Protein AF-A0A3D1IJF7-F1 (afdb_monomer_lite)

Foldseek 3Di:
DDDDDPPDDDDQDDDDDDDDPPDDPCVQCDFPDDDLPTDRGPVCVVCPVCSVVDDDDPPPDLPLLDCPPVPWFNLLSCLQCPQFSFNWDQAQDLPTFGAAGPLLVQLVVRLPVDPGSDDDDDPDDQDQHGDDISRHTSLSNRHNHANGRRRRD

Secondary structure (DSSP, 8-state):
----PPPPPPPPP--------S---GGGTS-SS-SS-PPPPGGGGGGGGGGGG---------GGGS-TT--S-HHHHHHHHHTT-------SSS-------HHHHHHHHHGGGSS-S-----SS----SSEEETTEETHHHH-S-EEETTEE-

pLDDT: mean 91.25, std 7.6, range [53.22, 98.44]

Sequence (153 aa):
MTPAFAAAAAPITRVAFVYTANGVIMKDWTPTETGSGFVLPSTLTPIESFRDQTLVVSGLAHRNGEALGDGPGDHARAGASWLTGAHPKKTRGADIRNGWSIDQVLAETIGQTTPLPSLEIGLEDVRMVGGCDSGYSCAYSNTISWSSPTTPL

Structure (mmCIF, N/CA/C/O backbone):
data_AF-A0A3D1IJF7-F1
#
_entry.id   AF-A0A3D1IJF7-F1
#
loop_
_atom_site.group_PDB
_atom_site.id
_atom_site.type_symbol
_atom_site.label_atom_id
_atom_site.label_alt_id
_atom_site.label_comp_id
_atom_site.label_asym_id
_atom_site.label_entity_id
_atom_site.label_seq_id
_atom_site.pdbx_PDB_ins_code
_atom_site.Car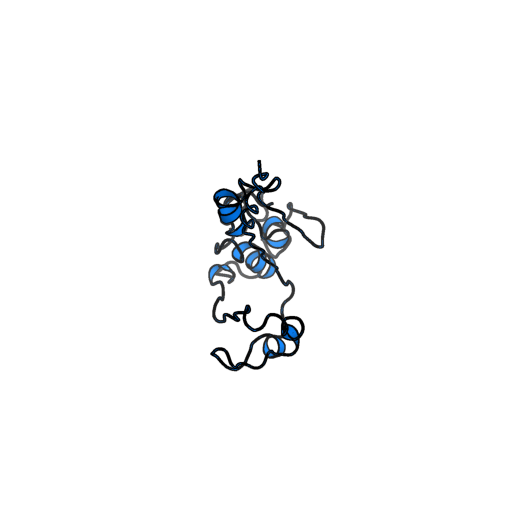tn_x
_atom_site.Cartn_y
_atom_site.Cartn_z
_atom_site.occupancy
_atom_site.B_iso_or_equiv
_atom_site.auth_seq_id
_atom_site.auth_comp_id
_atom_site.auth_asym_id
_atom_site.auth_atom_id
_atom_site.pdbx_PDB_model_num
ATOM 1 N N . MET A 1 1 ? -52.949 -2.255 18.096 1.00 61.09 1 MET A N 1
ATOM 2 C CA . MET A 1 1 ? -51.963 -2.531 17.031 1.00 61.09 1 MET A CA 1
ATOM 3 C C . MET A 1 1 ? -50.671 -1.845 17.422 1.00 61.09 1 MET A C 1
ATOM 5 O O . MET A 1 1 ? -50.653 -0.625 17.497 1.00 61.09 1 MET A O 1
ATOM 9 N N . THR A 1 2 ? -49.647 -2.613 17.774 1.00 53.22 2 THR A N 1
ATOM 10 C CA . THR A 1 2 ? -48.319 -2.091 18.121 1.00 53.22 2 THR A CA 1
ATOM 11 C C . THR A 1 2 ? -47.534 -1.931 16.818 1.00 53.22 2 THR A C 1
ATOM 13 O O . THR A 1 2 ? -47.520 -2.886 16.039 1.00 53.22 2 THR A O 1
ATOM 16 N N . PRO A 1 3 ? -46.935 -0.766 16.517 1.00 63.00 3 PRO A N 1
ATOM 17 C CA . PRO A 1 3 ? -46.163 -0.614 15.293 1.00 63.00 3 PRO A CA 1
ATOM 18 C C . PRO A 1 3 ? -44.916 -1.500 15.371 1.00 63.00 3 PRO A C 1
ATOM 20 O O . PRO A 1 3 ? -44.235 -1.545 16.396 1.00 63.00 3 PRO A O 1
ATOM 23 N N . ALA A 1 4 ? -44.629 -2.220 14.289 1.00 67.94 4 ALA A N 1
ATOM 24 C CA . ALA A 1 4 ? -43.361 -2.912 14.133 1.00 67.94 4 ALA A CA 1
ATOM 25 C C . ALA A 1 4 ? -42.272 -1.858 13.895 1.00 67.94 4 ALA A C 1
ATOM 27 O O . ALA A 1 4 ? -42.295 -1.156 12.883 1.00 67.94 4 ALA A O 1
ATOM 28 N N . PHE A 1 5 ? -41.335 -1.721 14.832 1.00 71.19 5 PHE A N 1
ATOM 29 C CA . PHE A 1 5 ? -40.118 -0.955 14.589 1.00 71.19 5 PHE A CA 1
ATOM 30 C C . PHE A 1 5 ? -39.285 -1.693 13.538 1.00 71.19 5 PHE A C 1
ATOM 32 O O . PHE A 1 5 ? -39.072 -2.901 13.651 1.00 71.19 5 PHE A O 1
ATOM 39 N N . ALA A 1 6 ? -38.848 -0.977 12.500 1.00 72.56 6 ALA A N 1
ATOM 40 C CA . ALA A 1 6 ? -37.932 -1.527 11.510 1.00 72.56 6 ALA A CA 1
ATOM 41 C C . ALA A 1 6 ? -36.659 -2.020 12.215 1.00 72.56 6 ALA A C 1
ATOM 43 O O . ALA A 1 6 ? -36.132 -1.337 13.096 1.00 72.56 6 ALA A O 1
ATOM 44 N N . ALA A 1 7 ? -36.184 -3.210 11.843 1.00 74.00 7 ALA A N 1
ATOM 45 C CA . ALA A 1 7 ? -34.923 -3.733 12.349 1.00 74.00 7 ALA A CA 1
ATOM 46 C C . ALA A 1 7 ? -33.793 -2.733 12.057 1.00 74.00 7 ALA A C 1
ATOM 48 O O . ALA A 1 7 ? -33.758 -2.130 10.981 1.00 74.00 7 ALA A O 1
ATOM 49 N N . ALA A 1 8 ? -32.880 -2.554 13.014 1.00 75.25 8 ALA A N 1
ATOM 50 C CA . ALA A 1 8 ? -31.698 -1.729 12.804 1.00 75.25 8 ALA A CA 1
ATOM 51 C C . ALA A 1 8 ? -30.929 -2.247 11.579 1.00 75.25 8 ALA A C 1
ATOM 53 O O . ALA A 1 8 ? -30.717 -3.454 11.442 1.00 75.25 8 ALA A O 1
ATOM 54 N N . ALA A 1 9 ? -30.546 -1.340 10.678 1.00 77.69 9 ALA A N 1
ATOM 55 C CA . ALA A 1 9 ? -29.768 -1.705 9.503 1.00 77.69 9 ALA A CA 1
ATOM 56 C C . ALA A 1 9 ? -28.455 -2.372 9.936 1.00 77.69 9 ALA A C 1
ATOM 58 O O . ALA A 1 9 ? -27.812 -1.931 10.893 1.00 77.69 9 ALA A O 1
ATOM 59 N N . ALA A 1 10 ? -28.062 -3.433 9.229 1.00 81.94 10 ALA A N 1
ATOM 60 C CA . ALA A 1 10 ? -26.770 -4.060 9.457 1.00 81.94 10 ALA A CA 1
ATOM 61 C C . ALA A 1 10 ? -25.651 -3.018 9.244 1.00 81.94 10 ALA A C 1
ATOM 63 O O . ALA A 1 10 ? -25.710 -2.265 8.265 1.00 81.94 10 ALA A O 1
ATOM 64 N N . PRO A 1 11 ? -24.643 -2.946 10.133 1.00 86.31 11 PRO A N 1
ATOM 65 C CA . PRO A 1 11 ? -23.510 -2.050 9.943 1.00 86.31 11 PRO A CA 1
ATOM 66 C C . PRO A 1 11 ? -22.796 -2.342 8.621 1.00 86.31 11 PRO A C 1
ATOM 68 O O . PRO A 1 11 ? -22.545 -3.498 8.287 1.00 86.31 11 PRO A O 1
ATOM 71 N N . ILE A 1 12 ? -22.439 -1.291 7.884 1.00 89.44 12 ILE A N 1
ATOM 72 C CA . ILE A 1 12 ? -21.659 -1.420 6.651 1.00 89.44 12 ILE A CA 1
ATOM 73 C C . ILE A 1 12 ? -20.199 -1.671 7.029 1.00 89.44 12 ILE A C 1
ATOM 75 O O . ILE A 1 12 ? -19.570 -0.834 7.680 1.00 89.44 12 ILE A O 1
ATOM 79 N N . THR A 1 13 ? -19.649 -2.802 6.597 1.00 90.75 13 THR A N 1
ATOM 80 C CA . THR A 1 13 ? -18.220 -3.094 6.736 1.00 90.75 13 THR A CA 1
ATOM 81 C C . THR A 1 13 ? -17.404 -2.158 5.848 1.00 90.75 13 THR A C 1
ATOM 83 O O . THR A 1 13 ? -17.702 -1.994 4.667 1.00 90.75 13 THR A O 1
ATOM 86 N N . ARG A 1 14 ? -16.358 -1.548 6.411 1.00 93.00 14 ARG A N 1
ATOM 87 C CA . ARG A 1 14 ? -15.422 -0.674 5.694 1.00 93.00 14 ARG A CA 1
ATOM 88 C C . ARG A 1 14 ? -13.994 -1.108 5.974 1.00 93.00 14 ARG A C 1
ATOM 90 O O . ARG A 1 14 ? -13.693 -1.554 7.078 1.00 93.00 14 ARG A O 1
ATOM 97 N N . VAL A 1 15 ? -13.129 -0.930 4.984 1.00 95.69 15 VAL A N 1
ATOM 98 C CA . VAL A 1 15 ? -11.684 -1.132 5.104 1.00 95.69 15 VAL A CA 1
ATOM 99 C C . VAL A 1 15 ? -11.006 0.178 4.728 1.00 95.69 15 VAL A C 1
ATOM 101 O O . VAL A 1 15 ? -11.437 0.843 3.789 1.00 95.69 15 VAL A O 1
ATOM 104 N N . ALA A 1 16 ? -9.979 0.560 5.481 1.00 95.94 16 ALA A N 1
ATOM 105 C CA . ALA A 1 16 ? -9.187 1.751 5.217 1.00 95.94 16 ALA A CA 1
ATOM 106 C C . ALA A 1 16 ? -7.706 1.376 5.166 1.00 95.94 16 ALA A C 1
ATOM 108 O O . ALA A 1 16 ? -7.215 0.641 6.023 1.00 95.94 16 ALA A O 1
ATOM 109 N N . PHE A 1 17 ? -7.008 1.922 4.176 1.00 96.56 17 PHE A N 1
ATOM 110 C CA . PHE A 1 17 ? -5.563 1.818 4.032 1.00 96.56 17 PHE A CA 1
ATOM 111 C C . PHE A 1 17 ? -4.982 3.220 4.176 1.00 96.56 17 PHE A C 1
ATOM 113 O O . PHE A 1 17 ? -5.389 4.137 3.468 1.00 96.56 17 PHE A O 1
ATOM 120 N N . VAL A 1 18 ? -4.052 3.398 5.114 1.00 94.31 18 VAL A N 1
ATOM 121 C CA . VAL A 1 18 ? -3.395 4.687 5.366 1.00 94.31 18 VAL A CA 1
ATOM 122 C C . VAL A 1 18 ? -1.902 4.528 5.121 1.00 94.31 18 VAL A C 1
ATOM 124 O O . VAL A 1 18 ? -1.248 3.723 5.780 1.00 94.31 18 VAL A O 1
ATOM 127 N N . TYR A 1 19 ? -1.377 5.281 4.156 1.00 91.19 19 TYR A N 1
ATOM 128 C CA . TYR A 1 19 ? 0.031 5.245 3.776 1.00 91.19 19 TYR A CA 1
ATOM 129 C C . TYR A 1 19 ? 0.805 6.393 4.424 1.00 91.19 19 TYR A C 1
ATOM 131 O O . TYR A 1 19 ? 0.403 7.552 4.333 1.00 91.19 19 TYR A O 1
ATOM 139 N N . THR A 1 20 ? 1.947 6.085 5.035 1.00 87.81 20 THR A N 1
ATOM 140 C CA . THR A 1 20 ? 2.882 7.082 5.572 1.00 87.81 20 THR A CA 1
ATOM 141 C C . THR A 1 20 ? 4.137 7.129 4.701 1.00 87.81 20 THR A C 1
ATOM 143 O O . THR A 1 20 ? 4.970 6.223 4.761 1.00 87.81 20 THR A O 1
ATOM 146 N N . ALA A 1 21 ? 4.267 8.176 3.884 1.00 78.56 21 ALA A N 1
ATOM 147 C CA . ALA A 1 21 ? 5.413 8.374 2.993 1.00 78.56 21 ALA A CA 1
ATOM 148 C C . ALA A 1 21 ? 6.673 8.868 3.739 1.00 78.56 21 ALA A C 1
ATOM 150 O O . ALA A 1 21 ? 6.611 9.244 4.907 1.00 78.56 21 ALA A O 1
ATOM 151 N N . ASN A 1 22 ? 7.817 8.911 3.042 1.00 76.75 22 ASN A N 1
ATOM 152 C CA . ASN A 1 22 ? 9.103 9.490 3.487 1.00 76.75 22 ASN A CA 1
ATOM 153 C C . ASN A 1 22 ? 9.812 8.804 4.673 1.00 76.75 22 ASN A C 1
ATOM 155 O O . ASN A 1 22 ? 10.900 9.226 5.063 1.00 76.75 22 ASN A O 1
ATOM 159 N N . GLY A 1 23 ? 9.254 7.706 5.183 1.00 84.19 23 GLY A N 1
ATOM 160 C CA . GLY A 1 23 ? 9.872 6.868 6.205 1.00 84.19 23 GLY A CA 1
ATOM 161 C C . GLY A 1 23 ? 9.433 7.205 7.627 1.00 84.19 23 GLY A C 1
ATOM 162 O O . GLY A 1 23 ? 8.795 8.217 7.902 1.00 84.19 23 GLY A O 1
ATOM 163 N N . VAL A 1 24 ? 9.773 6.305 8.547 1.00 90.69 24 VAL A N 1
ATOM 164 C CA . VAL A 1 24 ? 9.382 6.373 9.956 1.00 90.69 24 VAL A CA 1
ATOM 165 C C . VAL A 1 24 ? 10.609 6.115 10.826 1.00 90.69 24 VAL A C 1
ATOM 167 O O . VAL A 1 24 ? 11.467 5.297 10.487 1.00 90.69 24 VAL A O 1
ATOM 170 N N . ILE A 1 25 ? 10.698 6.787 11.975 1.00 94.62 25 ILE A N 1
ATOM 171 C CA . ILE A 1 25 ? 11.716 6.490 12.987 1.00 94.62 25 ILE A CA 1
ATOM 172 C C . ILE A 1 25 ? 11.363 5.143 13.634 1.00 94.62 25 ILE A C 1
ATOM 174 O O . ILE A 1 25 ? 10.623 5.081 14.612 1.00 94.62 25 ILE A O 1
ATOM 178 N N . MET A 1 26 ? 11.888 4.046 13.080 1.00 93.44 26 MET A N 1
ATOM 179 C CA . MET A 1 26 ? 11.444 2.687 13.427 1.00 93.44 26 MET A CA 1
ATOM 180 C C . MET A 1 26 ? 11.589 2.336 14.912 1.00 93.44 26 MET A C 1
ATOM 182 O O . MET A 1 26 ? 10.745 1.608 15.433 1.00 93.44 26 MET A O 1
ATOM 186 N N . LYS A 1 27 ? 12.593 2.895 15.608 1.00 94.75 27 LYS A N 1
ATOM 187 C CA . LYS A 1 27 ? 12.776 2.731 17.065 1.00 94.75 27 LYS A CA 1
ATOM 188 C C . LYS A 1 27 ? 11.626 3.313 17.900 1.00 94.75 27 LYS A C 1
ATOM 190 O O . LYS A 1 27 ? 11.400 2.856 19.010 1.00 94.75 27 LYS A O 1
ATOM 195 N N . ASP A 1 28 ? 10.916 4.303 17.359 1.00 95.75 28 ASP A N 1
ATOM 196 C CA . ASP A 1 28 ? 9.804 5.001 18.013 1.00 95.75 28 ASP A CA 1
ATOM 197 C C . ASP A 1 28 ? 8.440 4.549 17.453 1.00 95.75 28 ASP A C 1
ATOM 199 O O . ASP A 1 28 ? 7.404 5.053 17.886 1.00 95.75 28 ASP A O 1
ATOM 203 N N . TRP A 1 29 ? 8.436 3.612 16.496 1.00 93.94 29 TRP A N 1
ATOM 204 C CA . TRP A 1 29 ? 7.247 3.050 15.840 1.00 93.94 29 TRP A CA 1
ATOM 205 C C . TRP A 1 29 ? 7.029 1.572 16.154 1.00 93.94 29 TRP A C 1
ATOM 207 O O . TRP A 1 29 ? 5.893 1.134 16.306 1.00 93.94 29 TRP A O 1
ATOM 217 N N . THR A 1 30 ? 8.106 0.790 16.250 1.00 94.69 30 THR A N 1
ATOM 218 C CA . THR A 1 30 ? 8.026 -0.667 16.395 1.00 94.69 30 THR A CA 1
ATOM 219 C C . THR A 1 30 ? 8.143 -1.046 17.867 1.00 94.69 30 THR A C 1
ATOM 221 O O . THR A 1 30 ? 9.173 -0.748 18.475 1.00 94.69 30 THR A O 1
AT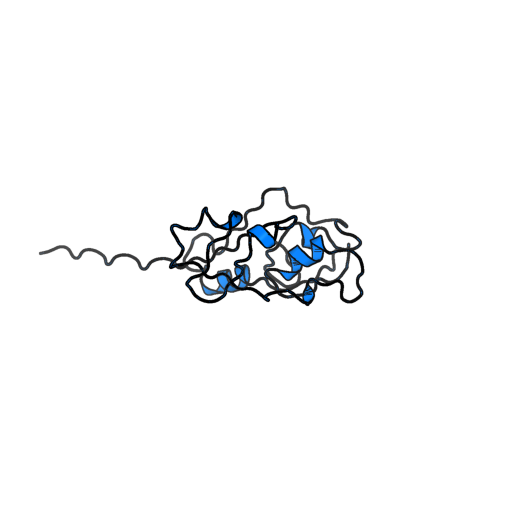OM 224 N N . PRO A 1 31 ? 7.139 -1.716 18.457 1.00 94.94 31 PRO A N 1
ATOM 225 C CA . PRO A 1 31 ? 7.283 -2.313 19.776 1.00 94.94 31 PRO A CA 1
ATOM 226 C C . PRO A 1 31 ? 8.473 -3.279 19.822 1.00 94.94 31 PRO A C 1
ATOM 228 O O . PRO A 1 31 ? 8.715 -4.030 18.877 1.00 94.94 31 PRO A O 1
ATOM 231 N N . THR A 1 32 ? 9.218 -3.274 20.926 1.00 92.94 32 THR A N 1
ATOM 232 C CA . THR A 1 32 ? 10.388 -4.152 21.117 1.00 92.94 32 THR A CA 1
ATOM 233 C C . THR A 1 32 ? 10.013 -5.563 21.563 1.00 92.94 32 THR A C 1
ATOM 235 O O . THR A 1 32 ? 10.822 -6.481 21.456 1.00 92.94 32 THR A O 1
ATOM 238 N N . GLU A 1 33 ? 8.798 -5.733 22.078 1.00 93.31 33 GLU A N 1
ATOM 239 C CA . GLU A 1 33 ? 8.273 -6.987 22.610 1.00 93.31 33 GLU A CA 1
ATOM 240 C C . GLU A 1 33 ? 7.143 -7.523 21.725 1.00 93.31 33 GLU A C 1
ATOM 242 O O . GLU A 1 33 ? 6.494 -6.779 20.990 1.00 93.31 33 GLU A O 1
ATOM 247 N N . THR A 1 34 ? 6.902 -8.832 21.811 1.00 92.44 34 THR A N 1
ATOM 248 C CA . THR A 1 34 ? 5.797 -9.511 21.117 1.00 92.44 34 THR A CA 1
ATOM 249 C C . THR A 1 34 ? 4.693 -9.896 22.104 1.00 92.44 34 THR A C 1
ATOM 251 O O . THR A 1 34 ? 4.893 -9.867 23.317 1.00 92.44 34 THR A O 1
ATOM 254 N N . GLY A 1 35 ? 3.525 -10.284 21.590 1.00 91.69 35 GLY A N 1
ATOM 255 C CA . GLY A 1 35 ? 2.345 -10.591 22.404 1.00 91.69 35 GLY A CA 1
ATOM 256 C C . GLY A 1 35 ? 1.436 -9.374 22.571 1.00 91.69 35 GLY A C 1
ATOM 257 O O . GLY A 1 35 ? 1.583 -8.395 21.854 1.00 91.69 35 GLY A O 1
ATOM 258 N N . SER A 1 36 ? 0.469 -9.438 23.485 1.00 90.69 36 SER A N 1
ATOM 259 C CA . SER A 1 36 ? -0.506 -8.357 23.714 1.00 90.69 36 SER A CA 1
ATOM 260 C C . SER A 1 36 ? -0.049 -7.307 24.736 1.00 90.69 36 SER A C 1
ATOM 262 O O . SER A 1 36 ? -0.620 -6.223 24.797 1.00 90.69 36 SER A O 1
ATOM 264 N N . GLY A 1 37 ? 0.974 -7.616 25.539 1.00 89.88 37 GLY A N 1
ATOM 265 C CA . GLY A 1 37 ? 1.441 -6.779 26.651 1.00 89.88 37 GLY A CA 1
ATOM 266 C C . GLY A 1 37 ? 2.498 -5.733 26.291 1.00 89.88 37 GLY A C 1
ATOM 267 O O . GLY A 1 37 ? 3.076 -5.142 27.197 1.00 89.88 37 GLY A O 1
ATOM 268 N N . PHE A 1 38 ? 2.782 -5.516 25.004 1.00 92.44 38 PHE A N 1
ATOM 269 C CA . PHE A 1 38 ? 3.832 -4.589 24.587 1.00 92.44 38 PHE A CA 1
ATOM 270 C C . PHE A 1 38 ? 3.504 -3.139 24.968 1.00 92.44 38 PHE A C 1
ATOM 272 O O . PHE A 1 38 ? 2.359 -2.678 24.887 1.00 92.44 38 PHE A O 1
ATOM 279 N N . VAL A 1 39 ? 4.539 -2.379 25.315 1.00 92.50 39 VAL A N 1
ATOM 280 C CA . VAL A 1 39 ? 4.422 -0.932 25.513 1.00 92.50 39 VAL A CA 1
ATOM 281 C C . VAL A 1 39 ? 4.277 -0.254 24.151 1.00 92.50 39 VAL A C 1
ATOM 283 O O . VAL A 1 39 ? 5.063 -0.519 23.238 1.00 92.50 39 VAL A O 1
ATOM 286 N N . LEU A 1 40 ? 3.273 0.620 24.004 1.00 94.19 40 LEU A N 1
ATOM 287 C CA . LEU A 1 40 ? 3.122 1.396 22.771 1.00 94.19 40 LEU A CA 1
ATOM 288 C C . LEU A 1 40 ? 4.275 2.412 22.695 1.00 94.19 40 LEU A C 1
ATOM 290 O O . LEU A 1 40 ? 4.459 3.187 23.637 1.00 94.19 40 LEU A O 1
ATOM 294 N N . PRO A 1 41 ? 5.073 2.415 21.614 1.00 95.38 41 PRO A N 1
ATOM 295 C CA . PRO A 1 41 ? 6.151 3.378 21.461 1.00 95.38 41 PRO A CA 1
ATOM 296 C C . PRO A 1 41 ? 5.576 4.773 21.186 1.00 95.38 41 PRO A C 1
ATOM 298 O O . PRO A 1 41 ? 4.406 4.920 20.827 1.00 95.38 41 PRO A O 1
ATOM 301 N N . SER A 1 42 ? 6.395 5.814 21.357 1.00 96.38 42 SER A N 1
ATOM 302 C CA . SER A 1 42 ? 5.937 7.212 21.374 1.00 96.38 42 SER A CA 1
ATOM 303 C C . SER A 1 42 ? 5.100 7.605 20.151 1.00 96.38 42 SER A C 1
ATOM 305 O O . SER A 1 42 ? 4.092 8.296 20.309 1.00 96.38 42 SER A O 1
ATOM 307 N N . THR A 1 43 ? 5.447 7.111 18.957 1.00 95.62 43 THR A N 1
ATOM 308 C CA . THR A 1 43 ? 4.716 7.427 17.717 1.00 95.62 43 THR A CA 1
ATOM 309 C C . THR A 1 43 ? 3.314 6.814 17.685 1.00 95.62 43 THR A C 1
ATOM 311 O O . THR A 1 43 ? 2.419 7.376 17.061 1.00 95.62 43 THR A O 1
ATOM 314 N N . LEU A 1 44 ? 3.089 5.698 18.386 1.00 94.62 44 LEU A N 1
ATOM 315 C CA . LEU A 1 44 ? 1.795 5.011 18.444 1.00 94.62 44 LEU A CA 1
ATOM 316 C C . LEU A 1 44 ? 0.963 5.389 19.683 1.00 94.62 44 LEU A C 1
ATOM 318 O O . LEU A 1 44 ? -0.139 4.880 19.863 1.00 94.62 44 LEU A O 1
ATOM 322 N N . THR A 1 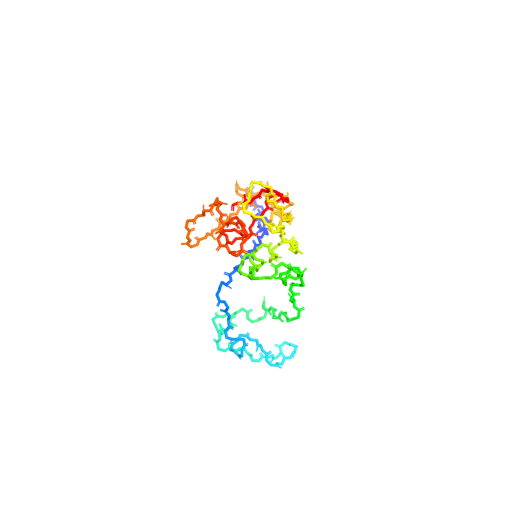45 ? 1.431 6.306 20.533 1.00 95.56 45 THR A N 1
ATOM 323 C CA . THR A 1 45 ? 0.646 6.778 21.691 1.00 95.56 45 THR A CA 1
ATOM 324 C C . THR A 1 45 ? -0.745 7.336 21.345 1.00 95.56 45 THR A C 1
ATOM 326 O O . THR A 1 45 ? -1.659 7.114 22.142 1.00 95.56 45 THR A O 1
ATOM 329 N N . PRO A 1 46 ? -0.996 7.975 20.177 1.00 95.81 46 PRO A N 1
ATOM 330 C CA . PRO A 1 46 ? -2.332 8.483 19.854 1.00 95.81 46 PRO A CA 1
ATOM 331 C C . PRO A 1 46 ? -3.413 7.403 19.699 1.00 95.81 46 PRO A C 1
ATOM 333 O O . PRO A 1 46 ? -4.595 7.729 19.773 1.00 95.81 46 PRO A O 1
ATOM 336 N N . ILE A 1 47 ? -3.036 6.135 19.488 1.00 94.69 47 ILE A N 1
ATOM 337 C CA . ILE A 1 47 ? -3.984 5.018 19.324 1.00 94.69 47 ILE A CA 1
ATOM 338 C C . ILE A 1 47 ? -4.182 4.192 20.603 1.00 94.69 47 ILE A C 1
ATOM 340 O O . ILE A 1 47 ? -4.856 3.167 20.564 1.00 94.69 47 ILE A O 1
ATOM 344 N N . GLU A 1 48 ? -3.647 4.632 21.747 1.00 94.94 48 GLU A N 1
ATOM 345 C CA . GLU A 1 48 ? -3.746 3.920 23.034 1.00 94.94 48 GLU A CA 1
ATOM 346 C C . GLU A 1 48 ? -5.200 3.596 23.424 1.00 94.94 48 GLU A C 1
ATOM 348 O O . GLU A 1 48 ? -5.482 2.494 23.890 1.00 94.94 48 GLU A O 1
ATOM 353 N N . SER A 1 49 ? -6.155 4.494 23.148 1.00 97.19 49 SER A N 1
ATOM 354 C CA . SER A 1 49 ? -7.587 4.252 23.404 1.00 97.19 49 SER A CA 1
ATOM 355 C C . SER A 1 49 ? -8.182 3.089 22.599 1.00 97.19 49 SER A C 1
ATOM 357 O O . SER A 1 49 ? -9.298 2.657 22.880 1.00 97.19 49 SER A O 1
ATOM 359 N N . PHE A 1 50 ? -7.457 2.587 21.599 1.00 95.31 50 PHE A N 1
ATOM 360 C CA . PHE A 1 50 ? -7.832 1.470 20.734 1.00 95.31 50 PHE A CA 1
ATOM 361 C C . PHE A 1 50 ? -6.880 0.276 20.882 1.00 95.31 50 PHE A C 1
ATOM 363 O O . PHE A 1 50 ? -6.842 -0.581 19.998 1.00 95.31 50 PHE A O 1
ATOM 370 N N . ARG A 1 51 ? -6.109 0.189 21.976 1.00 92.69 51 ARG A N 1
ATOM 371 C CA . ARG A 1 51 ? -5.132 -0.888 22.218 1.00 92.69 51 ARG A CA 1
ATOM 372 C C . ARG A 1 51 ? -5.715 -2.284 22.000 1.00 92.69 51 ARG A C 1
ATOM 374 O O . ARG A 1 51 ? -5.139 -3.065 21.252 1.00 92.69 51 ARG A O 1
ATOM 381 N N . ASP A 1 52 ? -6.883 -2.563 22.575 1.00 94.44 52 ASP A N 1
ATOM 382 C CA . ASP A 1 52 ? -7.541 -3.878 22.474 1.00 94.44 52 ASP A CA 1
ATOM 383 C C . ASP A 1 52 ? -8.084 -4.190 21.065 1.00 94.44 52 ASP A C 1
ATOM 385 O O . ASP A 1 52 ? -8.538 -5.298 20.793 1.00 94.44 52 ASP A O 1
ATOM 389 N N . GLN A 1 53 ? -8.035 -3.211 20.158 1.00 94.88 53 GLN A N 1
ATOM 390 C CA . GLN A 1 53 ? -8.432 -3.311 18.751 1.00 94.88 53 GLN A CA 1
ATOM 391 C C . GLN A 1 53 ? -7.234 -3.131 17.802 1.00 94.88 53 GLN A C 1
ATOM 393 O O . GLN A 1 53 ? -7.416 -3.03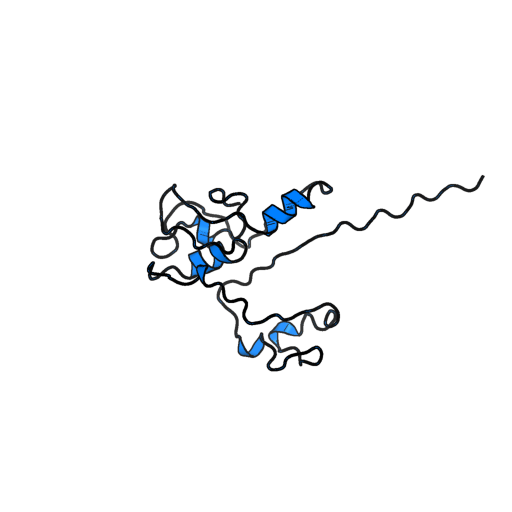5 16.590 1.00 94.88 53 GLN A O 1
ATOM 398 N N . THR A 1 54 ? -6.009 -3.070 18.334 1.00 93.38 54 THR A N 1
ATOM 399 C CA . THR A 1 54 ? -4.795 -2.791 17.565 1.00 93.38 54 THR A CA 1
ATOM 400 C C . THR A 1 54 ? -3.904 -4.022 17.497 1.00 93.38 54 THR A C 1
ATOM 402 O O . THR A 1 54 ? -3.556 -4.621 18.511 1.00 93.38 54 THR A O 1
ATOM 405 N N . LEU A 1 55 ? -3.462 -4.352 16.285 1.00 94.38 55 LEU A N 1
ATOM 406 C CA . LEU A 1 55 ? -2.403 -5.325 16.043 1.00 94.38 55 LEU A CA 1
ATOM 407 C C . LEU A 1 55 ? -1.214 -4.616 15.402 1.00 94.38 55 LEU A C 1
ATOM 409 O O . LEU A 1 55 ? -1.377 -3.889 14.424 1.00 94.38 55 LEU A O 1
ATOM 413 N N . VAL A 1 56 ? -0.015 -4.870 15.923 1.00 93.56 56 VAL A N 1
ATOM 414 C CA . VAL A 1 56 ? 1.234 -4.454 15.282 1.00 93.56 56 VAL A CA 1
ATOM 415 C C . VAL A 1 56 ? 1.896 -5.691 14.694 1.00 93.56 56 VAL A C 1
ATOM 417 O O . VAL A 1 56 ? 2.263 -6.613 15.421 1.00 93.56 56 VAL A O 1
ATOM 420 N N . VAL A 1 57 ? 2.019 -5.724 13.368 1.00 93.94 57 VAL A N 1
ATOM 421 C CA . VAL A 1 57 ? 2.572 -6.866 12.634 1.00 93.94 57 VAL A CA 1
ATOM 422 C C . VAL A 1 57 ? 3.882 -6.453 11.974 1.00 93.94 57 VAL A C 1
ATOM 424 O O . VAL A 1 57 ? 3.916 -5.541 11.150 1.00 93.94 57 VAL A O 1
ATOM 427 N N . SER A 1 58 ? 4.958 -7.147 12.335 1.00 92.06 58 SER A N 1
ATOM 428 C CA . SER A 1 58 ? 6.301 -6.949 11.782 1.00 92.06 58 SER A CA 1
ATOM 429 C C . SER A 1 58 ? 6.646 -8.039 10.764 1.00 92.06 58 SER A C 1
ATOM 431 O O . SER A 1 58 ? 5.994 -9.079 10.702 1.00 92.06 58 SER A O 1
ATOM 433 N N . GLY A 1 59 ? 7.700 -7.822 9.971 1.00 90.31 59 GLY A N 1
ATOM 434 C CA . GLY A 1 59 ? 8.175 -8.814 8.995 1.00 90.31 59 GLY A CA 1
ATOM 435 C C . GLY A 1 59 ? 7.408 -8.828 7.667 1.00 90.31 59 GLY A C 1
ATOM 436 O O . GLY A 1 59 ? 7.562 -9.763 6.890 1.00 90.31 59 GLY A O 1
ATOM 437 N N . LEU A 1 60 ? 6.623 -7.786 7.382 1.00 90.75 60 LEU A N 1
ATOM 438 C CA . LEU A 1 60 ? 5.855 -7.621 6.140 1.00 90.75 60 LEU A CA 1
ATOM 439 C C . LEU A 1 60 ? 6.636 -6.865 5.047 1.00 90.75 60 LEU A C 1
ATOM 441 O O . LEU A 1 60 ? 6.061 -6.110 4.268 1.00 90.75 60 LEU A O 1
ATOM 445 N N . ALA A 1 61 ? 7.961 -7.022 5.000 1.00 90.62 61 ALA A N 1
ATOM 446 C CA . ALA A 1 61 ? 8.777 -6.368 3.980 1.00 90.62 61 ALA A CA 1
ATOM 447 C C . ALA A 1 61 ? 8.416 -6.900 2.581 1.00 90.62 61 ALA A C 1
ATOM 449 O O . ALA A 1 61 ? 8.477 -8.105 2.319 1.00 90.62 61 ALA A O 1
ATOM 450 N N . HIS A 1 62 ? 8.060 -6.000 1.664 1.00 91.69 62 HIS A N 1
ATOM 451 C CA . HIS A 1 62 ? 7.727 -6.366 0.293 1.00 91.69 62 HIS A CA 1
ATOM 452 C C . HIS A 1 62 ? 8.996 -6.593 -0.524 1.00 91.69 62 HIS A C 1
ATOM 454 O O . HIS A 1 62 ? 9.596 -5.651 -1.029 1.00 91.69 62 HIS A O 1
ATOM 460 N N . ARG A 1 63 ? 9.351 -7.862 -0.759 1.00 95.19 63 ARG A N 1
ATOM 461 C CA . ARG A 1 63 ? 10.459 -8.229 -1.662 1.00 95.19 63 ARG A CA 1
ATOM 462 C C . ARG A 1 63 ? 10.320 -7.608 -3.057 1.00 95.19 63 ARG A C 1
ATOM 464 O O . ARG A 1 63 ? 11.316 -7.300 -3.694 1.00 95.19 63 ARG A O 1
ATOM 471 N N . ASN A 1 64 ? 9.090 -7.420 -3.526 1.00 96.25 64 ASN A N 1
ATOM 472 C CA . ASN A 1 64 ? 8.807 -6.801 -4.818 1.00 96.25 64 ASN A CA 1
ATOM 473 C C . ASN A 1 64 ? 8.959 -5.266 -4.816 1.00 96.25 64 ASN A C 1
ATOM 475 O O . ASN A 1 64 ? 8.977 -4.667 -5.887 1.00 96.25 64 ASN A O 1
ATOM 479 N N . GLY A 1 65 ? 9.115 -4.635 -3.649 1.00 95.19 65 GLY A N 1
ATOM 480 C CA . GLY A 1 65 ? 9.512 -3.230 -3.522 1.00 95.19 65 GLY A CA 1
ATOM 481 C C . GLY A 1 65 ? 11.029 -3.008 -3.638 1.00 95.19 65 GLY A C 1
ATOM 482 O O . GLY A 1 65 ? 11.475 -1.882 -3.854 1.00 95.19 65 GLY A O 1
ATOM 483 N N . GLU A 1 66 ? 11.828 -4.073 -3.537 1.00 96.19 66 GLU A N 1
ATOM 484 C CA . GLU A 1 66 ? 13.284 -4.019 -3.687 1.00 96.19 66 GLU A CA 1
ATOM 485 C C . GLU A 1 66 ? 13.696 -3.746 -5.138 1.00 96.19 66 GLU A C 1
ATOM 487 O O . GLU A 1 66 ? 12.924 -3.941 -6.078 1.00 96.19 66 GLU A O 1
ATOM 492 N N . ALA A 1 67 ? 14.953 -3.348 -5.344 1.00 96.50 67 ALA A N 1
ATOM 493 C CA . ALA A 1 67 ? 15.454 -3.015 -6.676 1.00 96.50 67 ALA A CA 1
ATOM 494 C C . ALA A 1 67 ? 15.376 -4.176 -7.677 1.00 96.50 67 ALA A C 1
ATOM 496 O O . ALA A 1 67 ? 15.136 -3.933 -8.848 1.00 96.50 67 ALA A O 1
ATOM 497 N N . LEU A 1 68 ? 15.624 -5.422 -7.256 1.00 96.25 68 LEU A N 1
ATOM 498 C CA . LEU A 1 68 ? 15.586 -6.618 -8.121 1.00 96.25 68 LEU A CA 1
ATOM 499 C C . LEU A 1 68 ? 16.346 -6.490 -9.467 1.00 96.25 68 LEU A C 1
ATOM 501 O O . LEU A 1 68 ? 16.028 -7.178 -10.432 1.00 96.25 68 LEU A O 1
ATOM 505 N N . GLY A 1 69 ? 17.385 -5.648 -9.519 1.00 95.00 69 GLY A N 1
ATOM 506 C CA . GLY A 1 69 ? 18.179 -5.378 -10.726 1.00 95.00 69 GLY A CA 1
ATOM 507 C C . GLY A 1 69 ? 17.872 -4.046 -11.420 1.00 95.00 69 GLY A C 1
ATOM 508 O O . GLY A 1 69 ? 18.666 -3.602 -12.244 1.00 95.00 69 GLY A O 1
ATOM 509 N N . ASP A 1 70 ? 16.800 -3.354 -11.030 1.00 94.56 70 ASP A N 1
ATOM 510 C CA . ASP A 1 70 ? 16.388 -2.077 -11.620 1.00 94.56 70 ASP A CA 1
ATOM 511 C C . ASP A 1 70 ? 17.250 -0.884 -11.175 1.00 94.56 70 ASP A C 1
ATOM 513 O O . ASP A 1 70 ? 17.199 0.183 -11.788 1.00 94.56 70 ASP A O 1
ATOM 517 N N . GLY A 1 71 ? 18.060 -1.028 -10.126 1.00 94.38 71 GLY A N 1
ATOM 518 C CA . GLY A 1 71 ? 18.817 0.080 -9.541 1.00 94.38 71 GLY A CA 1
ATOM 519 C C . GLY A 1 71 ? 17.905 1.090 -8.817 1.00 94.38 71 GLY A C 1
ATOM 520 O O . GLY A 1 71 ? 16.889 0.684 -8.242 1.00 94.38 71 GLY A O 1
ATOM 521 N N . PRO A 1 72 ? 18.236 2.395 -8.808 1.00 94.31 72 PRO A N 1
ATOM 522 C CA . PRO A 1 72 ? 17.467 3.390 -8.060 1.00 94.31 72 PRO A CA 1
ATOM 523 C C . PRO A 1 72 ? 16.018 3.486 -8.560 1.00 94.31 72 PRO A C 1
ATOM 525 O O . PRO A 1 72 ? 15.736 3.225 -9.738 1.00 94.31 72 PRO A O 1
ATOM 528 N N . GLY A 1 73 ? 15.110 3.829 -7.648 1.00 93.62 73 GLY A N 1
ATOM 529 C CA . GLY A 1 73 ? 13.667 3.873 -7.908 1.00 93.62 73 GLY A CA 1
ATOM 530 C C . GLY A 1 73 ? 12.795 3.507 -6.707 1.00 93.62 73 GLY A C 1
ATOM 531 O O . GLY A 1 73 ? 11.713 2.944 -6.872 1.00 93.62 73 GLY A O 1
ATOM 532 N N . ASP A 1 74 ? 13.321 3.694 -5.499 1.00 93.19 74 ASP A N 1
ATOM 533 C CA . ASP A 1 74 ? 12.770 3.125 -4.272 1.00 93.19 74 ASP A CA 1
ATOM 534 C C . ASP A 1 74 ? 11.426 3.747 -3.898 1.00 93.19 74 ASP A C 1
ATOM 536 O O . ASP A 1 74 ? 10.569 3.058 -3.354 1.00 93.19 74 ASP A O 1
ATOM 540 N N . HIS A 1 75 ? 11.193 5.015 -4.247 1.00 92.19 75 HIS A N 1
ATOM 541 C CA . HIS A 1 75 ? 9.937 5.694 -3.935 1.00 92.19 75 HIS A CA 1
ATOM 542 C C . HIS A 1 75 ? 8.813 5.181 -4.839 1.00 92.19 75 HIS A C 1
ATOM 544 O O . HIS A 1 75 ? 7.728 4.853 -4.358 1.00 92.19 75 HIS A O 1
ATOM 550 N N . ALA A 1 76 ? 9.083 5.051 -6.142 1.00 94.25 76 ALA A N 1
ATOM 551 C CA . ALA A 1 76 ? 8.145 4.455 -7.090 1.00 94.25 76 ALA A CA 1
ATOM 552 C C . ALA A 1 76 ? 7.818 3.002 -6.734 1.00 94.25 76 ALA A C 1
ATOM 554 O O . ALA A 1 76 ? 6.656 2.602 -6.768 1.00 94.25 76 ALA A O 1
ATOM 555 N N . ARG A 1 77 ? 8.820 2.200 -6.359 1.00 95.31 77 ARG A N 1
ATOM 556 C CA . ARG A 1 77 ? 8.578 0.810 -5.954 1.00 95.31 77 ARG A CA 1
ATOM 557 C C . ARG A 1 77 ? 7.839 0.702 -4.624 1.00 95.31 77 ARG A C 1
ATOM 559 O O . ARG A 1 77 ? 6.968 -0.160 -4.505 1.00 95.31 77 ARG A O 1
ATOM 566 N N . ALA A 1 78 ? 8.141 1.558 -3.648 1.00 93.62 78 ALA A N 1
ATOM 567 C CA . ALA A 1 78 ? 7.452 1.564 -2.360 1.00 93.62 78 ALA A CA 1
ATOM 568 C C . ALA A 1 78 ? 5.950 1.836 -2.526 1.00 93.62 78 ALA A C 1
ATOM 570 O O . ALA A 1 78 ? 5.143 1.076 -1.997 1.00 93.62 78 ALA A O 1
ATOM 571 N N . GLY A 1 79 ? 5.576 2.861 -3.302 1.00 93.19 79 GLY A N 1
ATOM 572 C CA . GLY A 1 79 ? 4.171 3.165 -3.590 1.00 93.19 79 GLY A CA 1
ATOM 573 C C . GLY A 1 79 ? 3.492 2.058 -4.396 1.00 93.19 79 GLY A C 1
ATOM 574 O O . GLY A 1 79 ? 2.476 1.502 -3.977 1.00 93.19 79 GLY A O 1
ATOM 575 N N . ALA A 1 80 ? 4.096 1.664 -5.518 1.00 95.50 80 ALA A N 1
ATOM 576 C CA . ALA A 1 80 ? 3.500 0.689 -6.424 1.00 95.50 80 ALA A CA 1
ATOM 577 C C . ALA A 1 80 ? 3.294 -0.698 -5.797 1.00 95.50 80 ALA A C 1
ATOM 579 O O . ALA A 1 80 ? 2.293 -1.350 -6.097 1.00 95.50 80 ALA A O 1
ATOM 580 N N . SER A 1 81 ? 4.213 -1.163 -4.947 1.00 96.12 81 SER A N 1
ATOM 581 C CA . SER A 1 81 ? 4.162 -2.523 -4.397 1.00 96.12 81 SER A CA 1
ATOM 582 C C . SER A 1 81 ? 3.292 -2.664 -3.145 1.00 96.12 81 SER A C 1
ATOM 584 O O . SER A 1 81 ? 2.883 -3.784 -2.844 1.00 96.12 81 SER A O 1
ATOM 586 N N . TRP A 1 82 ? 2.969 -1.571 -2.440 1.00 95.56 82 TRP A N 1
ATOM 587 C CA . TRP A 1 82 ? 2.348 -1.635 -1.111 1.00 95.56 82 TRP A CA 1
ATOM 588 C C . TRP A 1 82 ? 0.990 -2.349 -1.099 1.00 95.56 82 TRP A C 1
ATOM 590 O O . TRP A 1 82 ? 0.824 -3.337 -0.388 1.00 95.56 82 TRP A O 1
ATOM 600 N N . LEU A 1 83 ? 0.030 -1.900 -1.917 1.00 97.25 83 LEU A N 1
ATOM 601 C CA . LEU A 1 83 ? -1.303 -2.521 -1.980 1.00 97.25 83 LEU A CA 1
ATOM 602 C C . LEU A 1 83 ? -1.440 -3.577 -3.079 1.00 97.25 83 LEU A C 1
ATOM 604 O O . LEU A 1 83 ? -2.422 -4.315 -3.091 1.00 97.25 83 LEU A O 1
ATOM 608 N N . THR A 1 84 ? -0.485 -3.670 -4.003 1.00 97.69 84 THR A N 1
ATOM 609 C CA . THR A 1 84 ? -0.551 -4.625 -5.125 1.00 97.69 84 THR A CA 1
ATOM 610 C C . THR A 1 84 ? 0.268 -5.888 -4.886 1.00 97.69 84 THR A C 1
ATOM 612 O O . THR A 1 84 ? 0.043 -6.908 -5.535 1.00 97.69 84 THR A O 1
ATOM 615 N N . GLY A 1 85 ? 1.281 -5.816 -4.017 1.00 96.56 85 GLY A N 1
ATOM 616 C CA . GLY A 1 85 ? 2.301 -6.847 -3.873 1.00 96.56 85 GLY A CA 1
ATOM 617 C C . GLY A 1 85 ? 3.149 -7.082 -5.129 1.00 96.56 85 GLY A C 1
ATOM 618 O O . GLY A 1 85 ? 3.967 -7.999 -5.118 1.00 96.56 85 GLY A O 1
ATOM 619 N N . ALA A 1 86 ? 2.986 -6.305 -6.203 1.00 97.25 86 ALA A N 1
ATOM 620 C CA . ALA A 1 86 ? 3.665 -6.500 -7.480 1.00 97.25 86 ALA A CA 1
ATOM 621 C C . ALA A 1 86 ? 4.984 -5.719 -7.554 1.00 97.25 86 ALA A C 1
ATOM 623 O O . ALA A 1 86 ? 5.164 -4.701 -6.890 1.00 97.25 86 ALA A O 1
ATOM 624 N N . HIS A 1 87 ? 5.919 -6.207 -8.373 1.00 97.69 87 HIS A N 1
ATOM 625 C CA . HIS A 1 87 ? 7.098 -5.431 -8.752 1.00 97.69 87 HIS A CA 1
ATOM 626 C C . HIS A 1 87 ? 6.728 -4.606 -9.992 1.00 97.69 87 HIS A C 1
ATOM 628 O O . HIS A 1 87 ? 6.401 -5.209 -11.023 1.00 97.69 87 HIS A O 1
ATOM 634 N N . PRO A 1 88 ? 6.712 -3.262 -9.918 1.00 97.19 88 PRO A N 1
ATOM 635 C CA . PRO A 1 88 ? 6.295 -2.442 -11.045 1.00 97.19 88 PRO A CA 1
ATOM 636 C C . PRO A 1 88 ? 7.296 -2.566 -12.188 1.00 97.19 88 PRO A C 1
ATOM 638 O O . PRO A 1 88 ? 8.509 -2.562 -11.987 1.00 97.19 88 PRO A O 1
ATOM 641 N N . LYS A 1 89 ? 6.800 -2.606 -13.423 1.00 97.00 89 LYS A N 1
ATOM 642 C CA . LYS A 1 89 ? 7.667 -2.565 -14.599 1.00 97.00 89 LYS A CA 1
ATOM 643 C C . LYS A 1 89 ? 8.386 -1.218 -14.661 1.00 97.00 89 LYS A C 1
ATOM 645 O O . LYS A 1 89 ? 7.732 -0.179 -14.800 1.00 97.00 89 LYS A O 1
ATOM 650 N N . LYS A 1 90 ? 9.720 -1.229 -14.665 1.00 96.00 90 LYS A N 1
ATOM 651 C CA . LYS A 1 90 ? 10.515 -0.022 -14.895 1.00 96.00 90 LYS A CA 1
ATOM 652 C C . LYS A 1 90 ? 10.308 0.520 -16.307 1.00 96.00 90 LYS A C 1
ATOM 654 O O . LYS A 1 90 ? 10.780 -0.039 -17.293 1.00 96.00 90 LYS A O 1
ATOM 659 N N . THR A 1 91 ? 9.581 1.625 -16.396 1.00 94.56 91 THR A N 1
ATOM 660 C CA . THR A 1 91 ? 9.339 2.369 -17.632 1.00 94.56 91 THR A CA 1
ATOM 661 C C . THR A 1 91 ? 8.956 3.806 -17.305 1.00 94.56 91 THR A C 1
ATOM 663 O O . THR A 1 91 ? 8.368 4.059 -16.256 1.00 94.56 91 THR A O 1
ATOM 666 N N . ARG A 1 92 ? 9.238 4.732 -18.227 1.00 90.19 92 ARG A N 1
ATOM 667 C CA . ARG A 1 92 ? 8.734 6.120 -18.224 1.00 90.19 92 ARG A CA 1
ATOM 668 C C . ARG A 1 92 ? 7.576 6.328 -19.212 1.00 90.19 92 ARG A C 1
ATOM 670 O O . ARG A 1 92 ? 7.075 7.442 -19.332 1.00 90.19 92 ARG A O 1
ATOM 677 N N . GLY A 1 93 ? 7.248 5.297 -19.991 1.00 84.88 93 GLY A N 1
ATOM 678 C CA . GLY A 1 93 ? 6.297 5.350 -21.098 1.00 84.88 93 GLY A CA 1
ATOM 679 C C . GLY A 1 93 ? 4.866 5.010 -20.689 1.00 84.88 93 GLY A C 1
ATOM 680 O O . GLY A 1 93 ? 4.558 4.809 -19.518 1.00 84.88 93 GLY A O 1
ATOM 681 N N . ALA A 1 94 ? 3.989 4.921 -21.689 1.00 87.25 94 ALA A N 1
ATOM 682 C CA . ALA A 1 94 ? 2.585 4.539 -21.514 1.00 87.25 94 ALA A CA 1
ATOM 683 C C . ALA A 1 94 ? 2.386 3.037 -21.221 1.00 87.25 94 ALA A C 1
ATOM 685 O O . ALA A 1 94 ? 1.283 2.600 -20.916 1.00 87.25 94 ALA A O 1
ATOM 686 N N . ASP A 1 95 ? 3.446 2.237 -21.311 1.00 94.12 95 ASP A N 1
ATOM 687 C CA . ASP A 1 95 ? 3.451 0.786 -21.137 1.00 94.12 95 ASP A CA 1
ATOM 688 C C . ASP A 1 95 ? 3.647 0.361 -19.671 1.00 94.12 95 ASP A C 1
ATOM 690 O O . ASP A 1 95 ? 4.302 -0.656 -19.396 1.00 94.12 95 ASP A O 1
ATOM 694 N N . ILE A 1 96 ? 3.096 1.160 -18.747 1.00 96.06 96 ILE A N 1
ATOM 695 C CA . ILE A 1 96 ? 3.100 0.898 -17.306 1.00 96.06 96 ILE A CA 1
ATOM 696 C C . ILE A 1 96 ? 2.413 -0.432 -16.999 1.00 96.06 96 ILE A C 1
ATOM 698 O O . ILE A 1 96 ? 1.427 -0.814 -17.631 1.00 96.06 96 ILE A O 1
ATOM 702 N N . ARG A 1 97 ? 2.952 -1.153 -16.017 1.00 97.31 97 ARG A N 1
ATOM 703 C CA . ARG A 1 97 ? 2.378 -2.400 -15.522 1.00 97.31 97 ARG A CA 1
ATOM 704 C C . ARG A 1 97 ? 2.741 -2.601 -14.059 1.00 97.31 97 ARG A C 1
ATOM 706 O O . ARG A 1 97 ? 3.917 -2.558 -13.707 1.00 97.31 97 ARG A O 1
ATOM 713 N N . ASN A 1 98 ? 1.729 -2.866 -13.249 1.00 96.81 98 ASN A N 1
ATOM 714 C CA . ASN A 1 98 ? 1.837 -3.162 -11.829 1.00 96.81 98 ASN A CA 1
ATOM 715 C C . ASN A 1 98 ? 0.955 -4.383 -11.486 1.00 96.81 98 ASN A C 1
ATOM 717 O O . ASN A 1 98 ? 1.015 -5.396 -12.189 1.00 96.81 98 ASN A O 1
ATOM 721 N N . GLY A 1 99 ? 0.108 -4.288 -10.459 1.00 97.38 99 GLY A N 1
ATOM 722 C CA . GLY A 1 99 ? -0.914 -5.273 -10.109 1.00 97.38 99 GLY A CA 1
ATOM 723 C C . GLY A 1 99 ? -2.240 -4.605 -9.747 1.00 97.38 99 GLY A C 1
ATOM 724 O O . GLY A 1 99 ? -2.299 -3.390 -9.603 1.00 97.38 99 GLY A O 1
ATOM 725 N N . TRP A 1 100 ? -3.295 -5.407 -9.611 1.00 97.94 100 TRP A N 1
ATOM 726 C CA . TRP A 1 100 ? -4.560 -4.954 -9.031 1.00 97.94 100 TRP A CA 1
ATOM 727 C C . TRP A 1 100 ? -4.369 -4.806 -7.522 1.00 97.94 100 TRP A C 1
ATOM 729 O O . TRP A 1 100 ? -3.894 -5.738 -6.870 1.00 97.94 100 TRP A O 1
ATOM 739 N N . SER A 1 101 ? -4.670 -3.633 -6.977 1.00 98.44 101 SER A N 1
ATOM 740 C CA . SER A 1 101 ? -4.480 -3.364 -5.559 1.00 98.44 101 SER A CA 1
ATOM 741 C C . SER A 1 101 ? -5.605 -3.957 -4.701 1.00 98.44 101 SER A C 1
ATOM 743 O O . SER A 1 101 ? -6.760 -4.064 -5.123 1.00 98.44 101 SER A O 1
ATOM 745 N N . ILE A 1 102 ? -5.265 -4.373 -3.479 1.00 97.94 102 ILE A N 1
ATOM 746 C CA . ILE A 1 102 ? -6.187 -5.072 -2.576 1.00 97.94 102 ILE A CA 1
ATOM 747 C C . ILE A 1 102 ? -7.395 -4.219 -2.168 1.00 97.94 102 ILE A C 1
ATOM 749 O O . ILE A 1 102 ? -8.487 -4.755 -2.009 1.00 97.94 102 ILE A O 1
ATOM 753 N N . ASP A 1 103 ? -7.237 -2.900 -2.048 1.00 97.69 103 ASP A N 1
ATOM 754 C CA . ASP A 1 103 ? -8.335 -1.954 -1.813 1.00 97.69 103 ASP A CA 1
ATOM 755 C C . ASP A 1 103 ? -9.381 -2.013 -2.932 1.00 97.69 103 ASP A C 1
ATOM 757 O O . ASP A 1 103 ? -10.577 -2.035 -2.652 1.00 97.69 103 ASP A O 1
ATOM 761 N N . GLN A 1 104 ? -8.948 -2.152 -4.185 1.00 97.81 104 GLN A N 1
ATOM 762 C CA . GLN A 1 104 ? -9.850 -2.230 -5.334 1.00 97.81 104 GLN A CA 1
ATOM 763 C C . GLN A 1 104 ? -10.495 -3.614 -5.477 1.00 97.81 104 GLN A C 1
ATOM 765 O O . GLN A 1 104 ? -11.670 -3.709 -5.824 1.00 97.81 104 GLN A O 1
ATOM 770 N N . VAL A 1 105 ? -9.770 -4.690 -5.149 1.00 97.31 105 VAL A N 1
ATOM 771 C CA . VAL A 1 105 ? -10.351 -6.046 -5.059 1.00 97.31 105 VAL A CA 1
ATOM 772 C C . VAL A 1 105 ? -11.434 -6.101 -3.970 1.00 97.31 105 VAL A C 1
ATOM 774 O O . VAL A 1 105 ? -12.501 -6.696 -4.150 1.00 97.31 105 VAL A O 1
ATOM 777 N N . LEU A 1 106 ? -11.193 -5.443 -2.832 1.00 96.88 106 LEU A N 1
ATOM 778 C CA . LEU A 1 106 ? -12.184 -5.312 -1.765 1.00 96.88 106 LEU A CA 1
ATOM 779 C C . LEU A 1 106 ? -13.381 -4.469 -2.215 1.00 96.88 106 LEU A C 1
ATOM 781 O O . LEU A 1 106 ? -14.517 -4.878 -1.983 1.00 96.88 106 LEU A O 1
ATOM 785 N N . ALA A 1 107 ? -13.155 -3.340 -2.887 1.00 95.88 107 ALA A N 1
ATOM 786 C CA . ALA A 1 107 ? -14.226 -2.494 -3.413 1.00 95.88 107 ALA A CA 1
ATOM 787 C C . ALA A 1 107 ? -15.149 -3.257 -4.379 1.00 95.88 107 ALA A C 1
ATOM 789 O O . ALA A 1 107 ? -16.372 -3.126 -4.288 1.00 95.88 107 ALA A O 1
ATOM 790 N N . GLU A 1 108 ? -14.595 -4.119 -5.239 1.00 95.19 108 GLU A N 1
ATOM 791 C CA . GLU A 1 108 ? -15.387 -4.991 -6.114 1.00 95.19 108 GLU A CA 1
ATOM 792 C C . GLU A 1 108 ? -16.290 -5.935 -5.303 1.00 95.19 108 GLU A C 1
ATOM 794 O O . GLU A 1 108 ? -17.468 -6.099 -5.625 1.00 95.19 108 GLU A O 1
ATOM 799 N N . THR A 1 109 ? -15.764 -6.491 -4.209 1.00 93.19 109 THR A N 1
ATOM 800 C CA . THR A 1 109 ? -16.434 -7.536 -3.421 1.00 93.19 109 THR A CA 1
ATOM 801 C C . THR A 1 109 ? -17.463 -6.988 -2.425 1.00 93.19 109 THR A C 1
ATOM 803 O O . THR A 1 109 ? -18.555 -7.541 -2.303 1.00 93.19 109 THR A O 1
ATOM 806 N N . ILE A 1 110 ? -17.132 -5.922 -1.687 1.00 93.25 110 ILE A N 1
ATOM 807 C CA . ILE A 1 110 ? -17.955 -5.405 -0.574 1.00 93.25 110 ILE A CA 1
ATOM 808 C C . ILE A 1 110 ? -18.475 -3.975 -0.791 1.00 93.25 110 ILE A C 1
ATOM 810 O O . ILE A 1 110 ? -19.346 -3.525 -0.046 1.00 93.25 110 ILE A O 1
ATOM 814 N N . GLY A 1 111 ? -18.003 -3.268 -1.822 1.00 93.06 111 GLY A N 1
ATOM 815 C CA . GLY A 1 111 ? -18.377 -1.877 -2.108 1.00 93.06 111 GLY A CA 1
ATOM 816 C C . GLY A 1 111 ? -19.731 -1.697 -2.805 1.00 93.06 111 GLY A C 1
ATOM 817 O O . GLY A 1 111 ? -20.213 -0.577 -2.933 1.00 93.06 111 GLY A O 1
ATOM 818 N N . GLN A 1 112 ? -20.395 -2.783 -3.217 1.00 91.88 112 GLN A N 1
ATOM 819 C CA . GLN A 1 112 ? -21.645 -2.730 -3.999 1.00 91.88 112 GLN A CA 1
ATOM 820 C C . GLN A 1 112 ? -22.868 -2.224 -3.210 1.00 91.88 112 GLN A C 1
ATOM 822 O O . GLN A 1 112 ? -23.936 -2.008 -3.779 1.00 91.88 112 GLN A O 1
ATOM 827 N N . THR A 1 113 ? -22.735 -2.057 -1.892 1.00 90.06 113 THR A N 1
ATOM 828 C CA . THR A 1 113 ? -23.815 -1.589 -1.004 1.00 90.06 113 THR A CA 1
ATOM 829 C C . THR A 1 113 ? -23.671 -0.121 -0.597 1.00 90.06 113 THR A C 1
ATOM 831 O O . THR A 1 113 ? -24.513 0.401 0.136 1.00 90.06 113 THR A O 1
ATOM 834 N N . THR A 1 114 ? -22.629 0.569 -1.074 1.00 88.69 114 THR A N 1
ATOM 835 C CA . THR A 1 114 ? -22.374 1.988 -0.802 1.00 88.69 114 THR A CA 1
ATOM 836 C C . THR A 1 114 ? -22.406 2.814 -2.091 1.00 88.69 114 THR A C 1
ATOM 838 O O . THR A 1 114 ? -22.030 2.310 -3.143 1.00 88.69 114 THR A O 1
ATOM 841 N N . PRO A 1 115 ? -22.805 4.105 -2.046 1.00 91.25 115 PRO A N 1
ATOM 842 C CA . PRO A 1 115 ? -22.802 4.965 -3.238 1.00 91.25 115 PRO A CA 1
ATOM 843 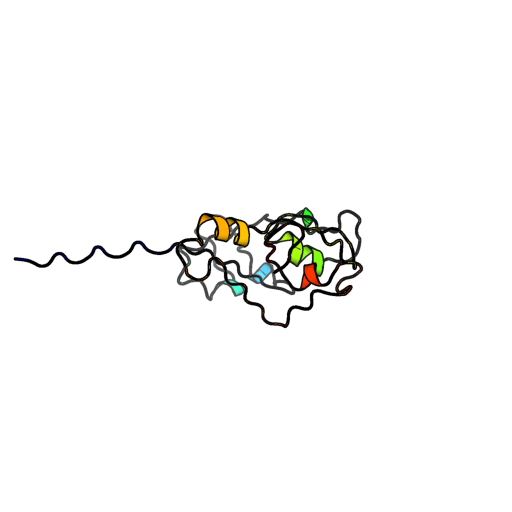C C . PRO A 1 115 ? -21.424 5.113 -3.894 1.00 91.25 115 PRO A C 1
ATOM 845 O O . PRO A 1 115 ? -21.329 5.280 -5.105 1.00 91.25 115 PRO A O 1
ATOM 848 N N . LEU A 1 116 ? -20.369 5.061 -3.079 1.00 93.62 116 LEU A N 1
ATOM 849 C CA . LEU A 1 116 ? -18.980 5.007 -3.515 1.00 93.62 116 LEU A CA 1
ATOM 850 C C . LEU A 1 116 ? -18.411 3.646 -3.089 1.00 93.62 116 LEU A C 1
ATOM 852 O O . LEU A 1 116 ? -18.334 3.402 -1.878 1.00 93.62 116 LEU A O 1
ATOM 856 N N . PRO A 1 117 ? -18.058 2.755 -4.034 1.00 94.25 117 PRO A N 1
ATOM 857 C CA . PRO A 1 117 ? -17.426 1.471 -3.720 1.00 94.25 117 PRO A CA 1
ATOM 858 C C . PRO A 1 117 ? -16.007 1.621 -3.155 1.00 94.25 117 PRO A C 1
ATOM 860 O O . PRO A 1 117 ? -15.587 0.803 -2.343 1.00 94.25 117 PRO A O 1
ATOM 863 N N . SER A 1 118 ? -15.303 2.683 -3.561 1.00 95.94 118 SER A N 1
ATOM 864 C CA . SER A 1 118 ? -13.980 3.078 -3.072 1.00 95.94 118 SER A CA 1
ATOM 865 C C . SER A 1 118 ? -13.859 4.607 -3.012 1.00 95.94 118 SER A C 1
ATOM 867 O O . SER A 1 118 ? -14.630 5.316 -3.666 1.00 95.94 118 SER A O 1
ATOM 869 N N . LEU A 1 119 ? -12.933 5.106 -2.190 1.00 95.00 119 LEU A N 1
ATOM 870 C CA . LEU A 1 119 ? -12.603 6.525 -2.061 1.00 95.00 119 LEU A CA 1
ATOM 871 C C . LEU A 1 119 ? -11.097 6.693 -1.825 1.00 95.00 119 LEU A C 1
ATOM 873 O O . LEU A 1 119 ? -10.599 6.416 -0.733 1.00 95.00 119 LEU A O 1
ATOM 877 N N . GLU A 1 120 ? -10.397 7.190 -2.838 1.00 94.50 120 GLU A N 1
ATOM 878 C CA . GLU A 1 120 ? -8.966 7.481 -2.818 1.00 94.50 120 GLU A CA 1
ATOM 879 C C . GLU A 1 120 ? -8.733 8.952 -2.447 1.00 94.50 120 GLU A C 1
ATOM 881 O O . GLU A 1 120 ? -9.314 9.863 -3.040 1.00 94.50 120 GLU A O 1
ATOM 886 N N . ILE A 1 121 ? -7.885 9.202 -1.445 1.00 92.56 121 ILE A N 1
ATOM 887 C CA . ILE A 1 121 ? -7.573 10.553 -0.961 1.00 92.56 121 ILE A CA 1
ATOM 888 C C . ILE A 1 121 ? -6.056 10.716 -0.889 1.00 92.56 121 ILE A C 1
ATOM 890 O O . ILE A 1 121 ? -5.375 9.948 -0.210 1.00 92.56 121 ILE A O 1
ATOM 894 N N . GLY A 1 122 ? -5.542 11.743 -1.567 1.00 88.69 122 GLY A N 1
ATOM 895 C CA . GLY A 1 122 ? -4.139 12.151 -1.537 1.00 88.69 122 GLY A CA 1
ATOM 896 C C . GLY A 1 122 ? -3.953 13.544 -0.934 1.00 88.69 122 GLY A C 1
ATOM 897 O O . GLY A 1 122 ? -4.906 14.310 -0.799 1.00 88.69 122 GLY A O 1
ATOM 898 N N . LEU A 1 123 ? -2.711 13.870 -0.568 1.00 85.25 123 LEU A N 1
ATOM 899 C CA . LEU A 1 123 ? -2.331 15.202 -0.074 1.00 85.25 123 LEU A CA 1
ATOM 900 C C . LEU A 1 123 ? -1.910 16.160 -1.199 1.00 85.25 123 LEU A C 1
ATOM 902 O O . LEU A 1 123 ? -1.902 17.371 -0.998 1.00 85.25 123 LEU A O 1
ATOM 906 N N . GLU A 1 124 ? -1.547 15.618 -2.361 1.00 81.25 124 GLU A N 1
ATOM 907 C CA . GLU A 1 124 ? -1.007 16.358 -3.502 1.00 81.25 124 GLU A CA 1
ATOM 908 C C . GLU A 1 124 ? -1.730 15.982 -4.800 1.00 81.25 124 GLU A C 1
ATOM 910 O O . GLU A 1 124 ? -2.399 14.950 -4.885 1.00 81.25 124 GLU A O 1
ATOM 915 N N . ASP A 1 125 ? -1.566 16.822 -5.824 1.00 76.69 125 ASP A N 1
ATOM 916 C CA . ASP A 1 125 ? -2.105 16.571 -7.158 1.00 76.69 125 ASP A CA 1
ATOM 917 C C . ASP A 1 125 ? -1.469 15.339 -7.814 1.00 76.69 125 ASP A C 1
ATOM 919 O O . ASP A 1 125 ? -0.248 15.157 -7.841 1.00 76.69 125 ASP A O 1
ATOM 923 N N . VAL A 1 126 ? -2.306 14.535 -8.465 1.00 77.62 126 VAL A N 1
ATOM 924 C CA . VAL A 1 126 ? -1.889 13.281 -9.088 1.00 77.62 126 VAL A CA 1
ATOM 925 C C . VAL A 1 126 ? -1.349 13.528 -10.502 1.00 77.62 126 VAL A C 1
ATOM 927 O O . VAL A 1 126 ? -2.095 13.650 -11.476 1.00 77.62 126 VAL A O 1
ATOM 930 N N . ARG A 1 127 ? -0.020 13.595 -10.650 1.00 79.69 127 ARG A N 1
ATOM 931 C CA . ARG A 1 127 ? 0.637 13.694 -11.970 1.00 79.69 127 ARG A CA 1
ATOM 932 C C . ARG A 1 127 ? 1.030 12.315 -12.491 1.00 79.69 127 ARG A C 1
ATOM 934 O O . ARG A 1 127 ? 2.035 11.764 -12.069 1.00 79.69 127 ARG A O 1
ATOM 941 N N . MET A 1 128 ? 0.295 11.760 -13.449 1.00 80.88 128 MET A N 1
ATOM 942 C CA . MET A 1 128 ? 0.560 10.390 -13.927 1.00 80.88 128 MET A CA 1
ATOM 943 C C . MET A 1 128 ? 1.644 10.281 -15.012 1.00 80.88 128 MET A C 1
ATOM 945 O O . MET A 1 128 ? 2.177 9.199 -15.247 1.00 80.88 128 MET A O 1
ATOM 949 N N . VAL A 1 129 ? 1.977 11.382 -15.691 1.00 77.88 129 VAL A N 1
ATOM 950 C CA . VAL A 1 129 ? 2.832 11.368 -16.889 1.00 77.88 129 VAL A CA 1
ATOM 951 C C . VAL A 1 129 ? 4.237 11.872 -16.574 1.00 77.88 129 VAL A C 1
ATOM 953 O O . VAL A 1 129 ? 4.401 12.951 -16.010 1.00 77.88 129 VAL A O 1
ATOM 956 N N . GLY A 1 130 ? 5.249 11.124 -17.017 1.00 80.12 130 GLY A N 1
ATOM 957 C CA . GLY A 1 130 ? 6.658 11.504 -16.929 1.00 80.12 130 GLY A CA 1
ATOM 958 C C . GLY A 1 130 ? 7.511 10.447 -16.235 1.00 80.12 130 GLY A C 1
ATOM 959 O O . GLY A 1 130 ? 7.038 9.361 -15.915 1.00 80.12 130 GLY A O 1
ATOM 960 N N . GLY A 1 131 ? 8.785 10.768 -16.009 1.00 83.19 131 GLY A N 1
ATOM 961 C CA . GLY A 1 131 ? 9.691 9.947 -15.207 1.00 83.19 131 GLY A CA 1
ATOM 962 C C . GLY A 1 131 ? 9.981 10.635 -13.879 1.00 83.19 131 GLY A C 1
ATOM 963 O O . GLY A 1 131 ? 10.794 11.555 -13.862 1.00 83.19 131 GLY A O 1
ATOM 964 N N . CYS A 1 132 ? 9.330 10.198 -12.802 1.00 84.44 132 CYS A N 1
ATOM 965 C CA . CYS A 1 132 ? 9.435 10.853 -11.494 1.00 84.44 132 CYS A CA 1
ATOM 966 C C . CYS A 1 132 ? 10.475 10.214 -10.572 1.00 84.44 132 CYS A C 1
ATOM 968 O O . CYS A 1 132 ? 10.947 10.872 -9.652 1.00 84.44 132 CYS A O 1
ATOM 970 N N . ASP A 1 133 ? 10.870 8.967 -10.832 1.00 86.44 133 ASP A N 1
ATOM 971 C CA . ASP A 1 133 ? 11.845 8.284 -9.987 1.00 86.44 133 ASP A CA 1
ATOM 972 C C . ASP A 1 133 ? 12.769 7.394 -10.821 1.00 86.44 133 ASP A C 1
ATOM 974 O O . ASP A 1 133 ? 12.465 6.248 -11.139 1.00 86.44 133 ASP A O 1
ATOM 978 N N . SER A 1 134 ? 13.911 7.940 -11.241 1.00 91.00 134 SER A N 1
ATOM 979 C CA . SER A 1 134 ? 15.056 7.140 -11.708 1.00 91.00 134 SER A CA 1
ATOM 980 C C . SER A 1 134 ? 14.787 6.145 -12.857 1.00 91.00 134 SER A C 1
ATOM 982 O O . SER A 1 134 ? 15.503 5.154 -13.018 1.00 91.00 134 SER A O 1
ATOM 984 N N . GLY A 1 135 ? 13.781 6.400 -13.705 1.00 90.25 135 GLY A N 1
ATOM 985 C CA . GLY A 1 135 ? 13.356 5.451 -14.750 1.00 90.25 135 GLY A CA 1
ATOM 986 C C . GLY A 1 135 ? 11.921 4.951 -14.629 1.00 90.25 135 GLY A C 1
ATOM 987 O O . GLY A 1 135 ? 11.417 4.407 -15.604 1.00 90.25 135 GLY A O 1
ATOM 988 N N . TYR A 1 136 ? 11.275 5.168 -13.488 1.00 94.50 136 TYR A N 1
ATOM 989 C CA . TYR A 1 136 ? 9.880 4.821 -13.246 1.00 94.50 136 TYR A CA 1
ATOM 990 C C . TYR A 1 136 ? 8.929 5.966 -13.591 1.00 94.50 136 TYR A C 1
ATOM 992 O O . TYR A 1 136 ? 9.246 7.148 -13.415 1.00 94.50 136 TYR A O 1
ATOM 1000 N N . SER A 1 137 ? 7.755 5.575 -14.079 1.00 94.00 137 SER A N 1
ATOM 1001 C CA . SER A 1 137 ? 6.630 6.446 -14.381 1.00 94.00 137 SER A CA 1
ATOM 1002 C C . SER A 1 137 ? 6.116 7.115 -13.114 1.00 94.00 137 SER A C 1
ATOM 1004 O O . SER A 1 137 ? 6.060 6.489 -12.056 1.00 94.00 137 SER A O 1
ATOM 1006 N N . CYS A 1 138 ? 5.688 8.369 -13.235 1.00 91.81 138 CYS A N 1
ATOM 1007 C CA . CYS A 1 138 ? 5.065 9.107 -12.137 1.00 91.81 138 CYS A CA 1
ATOM 1008 C C . CYS A 1 138 ? 3.815 8.416 -11.576 1.00 91.81 138 CYS A C 1
ATOM 1010 O O . CYS A 1 138 ? 3.530 8.554 -10.389 1.00 91.81 138 CYS A O 1
ATOM 1012 N N . ALA A 1 139 ? 3.132 7.599 -12.385 1.00 92.75 139 ALA A N 1
ATOM 1013 C CA . ALA A 1 139 ? 2.018 6.771 -11.930 1.00 92.75 139 ALA A CA 1
ATOM 1014 C C . ALA A 1 139 ? 2.377 5.848 -10.750 1.00 92.75 139 ALA A C 1
ATOM 1016 O O . ALA A 1 139 ? 1.529 5.571 -9.915 1.00 92.75 139 ALA A O 1
ATOM 1017 N N . TYR A 1 140 ? 3.628 5.390 -10.645 1.00 93.88 140 TYR A N 1
ATOM 1018 C CA . TYR A 1 140 ? 4.052 4.502 -9.556 1.00 93.88 140 TYR A CA 1
ATOM 1019 C C . TYR A 1 140 ? 4.318 5.231 -8.231 1.00 93.88 140 TYR A C 1
ATOM 1021 O O . TYR A 1 140 ? 4.294 4.604 -7.178 1.00 93.88 140 TYR A O 1
ATOM 1029 N N . SER A 1 141 ? 4.585 6.539 -8.278 1.00 89.81 141 SER A N 1
ATOM 1030 C CA . SER A 1 141 ? 4.860 7.358 -7.088 1.00 89.81 141 SER A CA 1
ATOM 1031 C C . SER A 1 141 ? 3.635 8.131 -6.609 1.00 89.81 141 SER A C 1
ATOM 1033 O O . SER A 1 141 ? 3.525 8.417 -5.423 1.00 89.81 141 SER A O 1
ATOM 1035 N N . ASN A 1 142 ? 2.727 8.470 -7.527 1.00 89.69 142 ASN A N 1
ATOM 1036 C CA . ASN A 1 142 ? 1.618 9.382 -7.252 1.00 89.69 142 ASN A CA 1
ATOM 1037 C C . ASN A 1 142 ? 0.292 8.672 -6.972 1.00 89.69 142 ASN A C 1
ATOM 1039 O O . ASN A 1 142 ? -0.683 9.333 -6.632 1.00 89.69 142 ASN A O 1
ATOM 1043 N N . THR A 1 143 ? 0.254 7.343 -7.083 1.00 90.50 143 THR A N 1
ATOM 1044 C CA . THR A 1 143 ? -0.870 6.545 -6.601 1.00 90.50 143 THR A CA 1
ATOM 1045 C C . THR A 1 143 ? -0.405 5.215 -6.021 1.00 90.50 143 THR A C 1
ATOM 1047 O O . THR A 1 143 ? 0.600 4.630 -6.433 1.00 90.50 143 THR A O 1
ATOM 1050 N N . ILE A 1 144 ? -1.179 4.731 -5.062 1.00 94.00 144 ILE A N 1
ATOM 1051 C CA . ILE A 1 144 ? -1.045 3.415 -4.429 1.00 94.00 144 ILE A CA 1
ATOM 1052 C C . ILE A 1 144 ? -2.206 2.486 -4.814 1.00 94.00 144 ILE A C 1
ATOM 1054 O O . ILE A 1 144 ? -2.125 1.281 -4.575 1.00 94.00 144 ILE A O 1
ATOM 1058 N N . SER A 1 145 ? -3.250 3.031 -5.447 1.00 95.94 145 SER A N 1
ATOM 1059 C CA . SER A 1 145 ? -4.483 2.332 -5.805 1.00 95.94 145 SER A CA 1
ATOM 1060 C C . SER A 1 145 ? -4.526 2.065 -7.308 1.00 95.94 145 SER A C 1
ATOM 1062 O O . SER A 1 145 ? -4.295 2.945 -8.136 1.00 95.94 145 SER A O 1
ATOM 1064 N N . TRP A 1 146 ? -4.800 0.814 -7.666 1.00 97.62 146 TRP A N 1
ATOM 1065 C CA . TRP A 1 146 ? -4.735 0.302 -9.030 1.00 97.62 146 TRP A CA 1
ATOM 1066 C C . TRP A 1 146 ? -5.958 -0.569 -9.298 1.00 97.62 146 TRP A C 1
ATOM 1068 O O . TRP A 1 146 ? -6.044 -1.689 -8.797 1.00 97.62 146 TRP A O 1
ATOM 1078 N N . SER A 1 147 ? -6.893 -0.079 -10.114 1.00 96.81 147 SER A N 1
ATOM 1079 C CA . SER A 1 147 ? -8.117 -0.818 -10.483 1.00 96.81 147 SER A CA 1
ATOM 1080 C C . SER A 1 147 ? -7.853 -1.978 -11.445 1.00 96.81 147 SER A C 1
ATOM 1082 O O . SER A 1 147 ? -8.691 -2.856 -11.625 1.00 96.81 147 SER A O 1
ATOM 1084 N N . SER A 1 148 ? -6.679 -1.995 -12.077 1.00 97.19 148 SER A N 1
ATOM 1085 C CA . SER A 1 148 ? -6.185 -3.110 -12.879 1.00 97.19 148 SER A CA 1
ATOM 1086 C C . SER A 1 148 ? -4.652 -3.080 -12.926 1.00 97.19 148 SER A C 1
ATOM 1088 O O . SER A 1 148 ? -4.050 -2.057 -12.588 1.00 97.19 148 SER A O 1
ATOM 1090 N N . PRO A 1 149 ? -3.984 -4.132 -13.439 1.00 97.62 149 PRO A N 1
ATOM 1091 C CA . PRO A 1 149 ? -2.532 -4.127 -13.627 1.00 97.62 149 PRO A CA 1
ATOM 1092 C C . PRO A 1 149 ? -1.982 -2.987 -14.500 1.00 97.62 149 PRO A C 1
ATOM 1094 O O . PRO A 1 149 ? -0.768 -2.817 -14.554 1.00 97.62 149 PRO A O 1
ATOM 1097 N N . THR A 1 150 ? -2.827 -2.243 -15.216 1.00 96.50 150 THR A N 1
ATOM 1098 C CA . THR A 1 150 ? -2.421 -1.149 -16.115 1.00 96.50 150 THR A CA 1
ATOM 1099 C C . THR A 1 150 ? -3.181 0.156 -15.866 1.00 96.50 150 THR A C 1
ATOM 1101 O O . THR A 1 150 ? -2.995 1.106 -16.622 1.00 96.50 150 THR A O 1
ATOM 1104 N N . THR A 1 151 ? -4.035 0.219 -14.840 1.00 95.88 151 THR A N 1
ATOM 1105 C CA . THR A 1 151 ? -4.910 1.373 -14.584 1.00 95.88 151 THR A CA 1
ATOM 1106 C C . THR A 1 151 ? -4.680 1.914 -13.172 1.00 95.88 151 THR A C 1
ATOM 1108 O O . THR A 1 151 ? -5.252 1.373 -12.222 1.00 95.88 151 THR A O 1
ATOM 1111 N N . PRO A 1 152 ? -3.844 2.956 -13.021 1.00 94.56 152 PRO A N 1
ATOM 1112 C CA . PRO A 1 152 ? -3.738 3.704 -11.773 1.00 94.56 152 PRO A CA 1
ATOM 1113 C C . PRO A 1 152 ? -5.006 4.543 -11.540 1.00 94.56 152 PRO A C 1
ATOM 1115 O O . PRO A 1 152 ? -5.658 4.938 -12.513 1.00 94.56 152 PRO A O 1
ATOM 1118 N N . LEU A 1 153 ? -5.337 4.806 -10.274 1.00 91.94 153 LEU A N 1
ATOM 1119 C CA . LEU A 1 153 ? -6.430 5.695 -9.858 1.00 91.94 153 LEU A CA 1
ATOM 1120 C C . LEU A 1 153 ? -5.902 7.044 -9.369 1.00 91.94 153 LEU A C 1
ATOM 1122 O O . LEU A 1 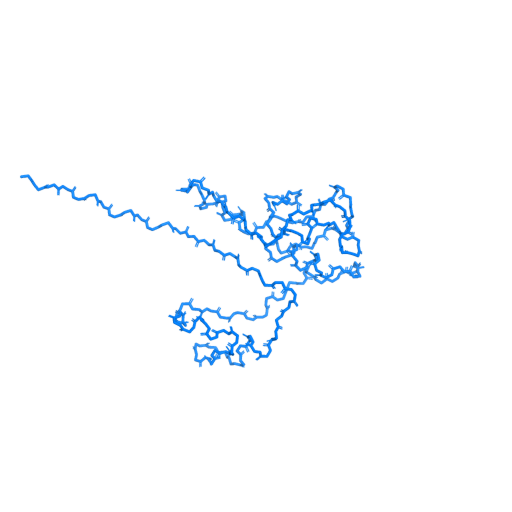153 ? -4.852 7.040 -8.683 1.00 91.94 153 LEU A O 1
#

Radius of gyration: 19.6 Å; chains: 1; bounding box: 71×27×48 Å